Protein AF-A0AAD7BY89-F1 (afdb_monomer_lite)

InterPro domains:
  IPR054293 Domain of unknown function DUF7029 [PF22974] (8-104)

Secondary structure (DSSP, 8-state):
----S---EEE-TT-TTEEEEEEETTTTEEEEEESSHHHHHHHHHHHTT-TT-EEEEE--TTSSSSS-TTSPEEEEEEEEEEETTTTEEEEEEEE--HHHH--S-------GGG----

Structure (mmCIF, N/CA/C/O backbone):
data_AF-A0AAD7BY89-F1
#
_entry.id   AF-A0AAD7BY89-F1
#
loop_
_atom_site.group_PDB
_atom_site.id
_atom_site.type_symbol
_atom_site.label_atom_id
_atom_site.label_alt_id
_atom_site.label_comp_id
_atom_site.label_asym_id
_atom_site.label_entity_id
_atom_site.label_seq_id
_atom_site.pdbx_PDB_ins_code
_atom_site.Cartn_x
_atom_site.Cartn_y
_atom_site.Cartn_z
_atom_site.occupancy
_atom_site.B_iso_or_equiv
_atom_site.auth_seq_id
_atom_site.auth_comp_id
_atom_site.auth_asym_id
_atom_site.auth_atom_id
_atom_site.pdbx_PDB_model_num
ATOM 1 N N . MET A 1 1 ? 20.821 -9.280 -3.954 1.00 42.94 1 MET A N 1
ATOM 2 C CA . MET A 1 1 ? 19.693 -10.101 -3.466 1.00 42.94 1 MET A CA 1
ATOM 3 C C . MET A 1 1 ? 18.758 -10.321 -4.646 1.00 42.94 1 MET A C 1
ATOM 5 O O . MET A 1 1 ? 18.067 -9.387 -5.030 1.00 42.94 1 MET A O 1
ATOM 9 N N . GLN A 1 2 ? 18.857 -11.478 -5.305 1.00 39.69 2 GLN A N 1
ATOM 10 C CA . GLN A 1 2 ? 18.001 -11.847 -6.438 1.00 39.69 2 GLN A CA 1
ATOM 11 C C . GLN A 1 2 ? 16.623 -12.270 -5.908 1.00 39.69 2 GLN A C 1
ATOM 13 O O . GLN A 1 2 ? 16.547 -13.080 -4.987 1.00 39.69 2 GLN A O 1
ATOM 18 N N . LEU A 1 3 ? 15.551 -11.709 -6.469 1.00 47.56 3 LEU A N 1
ATOM 19 C CA . LEU A 1 3 ? 14.167 -12.125 -6.222 1.00 47.56 3 LEU A CA 1
ATOM 20 C C . 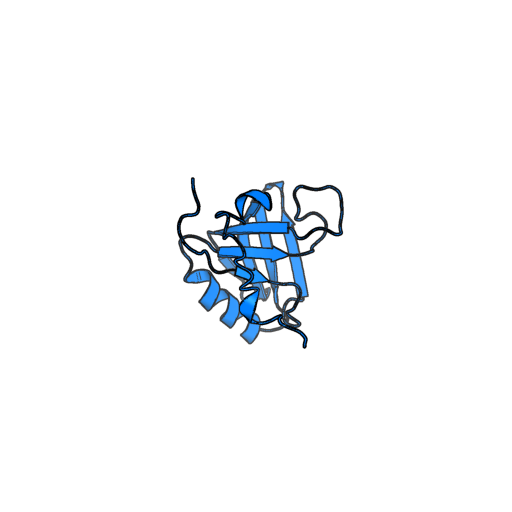LEU A 1 3 ? 13.925 -13.447 -6.974 1.00 47.56 3 LEU A C 1
ATOM 22 O O . LEU A 1 3 ? 13.534 -13.442 -8.133 1.00 47.56 3 LEU A O 1
ATOM 26 N N . THR A 1 4 ? 14.247 -14.587 -6.359 1.00 46.28 4 THR A N 1
ATOM 27 C CA . THR A 1 4 ? 14.119 -15.933 -6.967 1.00 46.28 4 THR A CA 1
ATOM 28 C C . THR A 1 4 ? 12.788 -16.630 -6.663 1.00 46.28 4 THR A C 1
ATOM 30 O O . THR A 1 4 ? 12.576 -17.777 -7.057 1.00 46.28 4 THR A O 1
ATOM 33 N N . HIS A 1 5 ? 11.859 -15.944 -5.999 1.00 51.69 5 HIS A N 1
ATOM 34 C CA . HIS A 1 5 ? 10.494 -16.407 -5.770 1.00 51.69 5 HIS A CA 1
ATOM 35 C C . HIS A 1 5 ? 9.514 -15.361 -6.288 1.00 51.69 5 HIS A C 1
ATOM 37 O O . HIS A 1 5 ? 9.726 -14.169 -6.083 1.00 51.69 5 HIS A O 1
ATOM 43 N N . LEU A 1 6 ? 8.469 -15.821 -6.981 1.00 59.84 6 LEU A N 1
ATOM 44 C CA . LEU A 1 6 ? 7.342 -15.007 -7.432 1.00 59.84 6 LEU A CA 1
ATOM 45 C C . LEU A 1 6 ? 6.735 -14.301 -6.213 1.00 59.84 6 LEU A C 1
ATOM 47 O O . LEU A 1 6 ? 5.937 -14.885 -5.483 1.00 59.84 6 LEU A O 1
ATOM 51 N N . CYS A 1 7 ? 7.161 -13.067 -5.948 1.00 67.00 7 CYS A N 1
ATOM 52 C CA . CYS A 1 7 ? 6.535 -12.243 -4.929 1.00 67.00 7 CYS A CA 1
ATOM 53 C C . CYS A 1 7 ? 5.119 -11.910 -5.413 1.00 67.00 7 CYS A C 1
ATOM 55 O O . CYS A 1 7 ? 4.969 -11.462 -6.554 1.00 67.00 7 CYS A O 1
ATOM 57 N N . PRO A 1 8 ? 4.085 -12.114 -4.582 1.00 83.88 8 PRO A N 1
ATOM 58 C CA . PRO A 1 8 ? 2.733 -11.716 -4.940 1.00 83.88 8 PRO A CA 1
ATOM 59 C C . PRO A 1 8 ? 2.711 -10.216 -5.231 1.00 83.88 8 PRO A C 1
ATOM 61 O O . PRO A 1 8 ? 3.427 -9.441 -4.590 1.00 83.88 8 PRO A O 1
ATOM 64 N N . ALA A 1 9 ? 1.930 -9.824 -6.235 1.00 86.44 9 ALA A N 1
ATOM 65 C CA . ALA A 1 9 ? 1.830 -8.443 -6.678 1.00 86.44 9 ALA A CA 1
ATOM 66 C C . ALA A 1 9 ? 0.467 -7.857 -6.303 1.00 86.44 9 ALA A C 1
ATOM 68 O O . ALA A 1 9 ? -0.572 -8.472 -6.535 1.00 86.44 9 ALA A O 1
ATOM 69 N N . VAL A 1 10 ? 0.486 -6.645 -5.761 1.00 88.38 10 VAL A N 1
ATOM 70 C CA . VAL A 1 10 ? -0.682 -5.871 -5.353 1.00 88.38 10 VAL A CA 1
ATOM 71 C C . VAL A 1 10 ? -0.720 -4.600 -6.191 1.00 88.38 10 VAL A C 1
ATOM 73 O O . VAL A 1 10 ? 0.209 -3.794 -6.154 1.00 88.38 10 VAL A O 1
ATOM 76 N N . VAL A 1 11 ? -1.801 -4.411 -6.947 1.00 88.44 11 VAL A N 1
ATOM 77 C CA . VAL A 1 11 ? -2.021 -3.221 -7.783 1.00 88.44 11 VAL A CA 1
ATOM 78 C C . VAL A 1 11 ? -3.088 -2.351 -7.129 1.00 88.44 11 VAL A C 1
ATOM 80 O O . VAL A 1 11 ? -4.238 -2.770 -7.018 1.00 88.44 11 VAL A O 1
ATOM 83 N N . LEU A 1 12 ? -2.727 -1.136 -6.710 1.00 84.81 12 LEU A N 1
ATOM 84 C CA . LEU A 1 12 ? -3.659 -0.246 -5.997 1.00 84.81 12 LEU A CA 1
ATOM 85 C C . LEU A 1 12 ? -4.627 0.496 -6.928 1.00 84.81 12 LEU A C 1
ATOM 87 O O . LEU A 1 12 ? -5.758 0.785 -6.553 1.00 84.81 12 LEU A O 1
ATOM 91 N N . GLU A 1 13 ? -4.201 0.752 -8.164 1.00 73.56 13 GLU A N 1
ATOM 92 C CA . GLU A 1 13 ? -4.848 1.628 -9.159 1.00 73.56 13 GLU A CA 1
ATOM 93 C C . GLU A 1 13 ? -6.260 1.192 -9.584 1.00 73.56 13 GLU A C 1
ATOM 95 O O . GLU A 1 13 ? -6.960 1.937 -10.263 1.00 73.56 13 GLU A O 1
ATOM 100 N N . ARG A 1 14 ? -6.677 -0.027 -9.227 1.00 70.56 14 ARG A N 1
ATOM 101 C CA . ARG A 1 14 ? -7.979 -0.599 -9.605 1.00 70.56 14 ARG A CA 1
ATOM 102 C C . ARG A 1 14 ? -8.931 -0.789 -8.428 1.00 70.56 14 ARG A C 1
ATOM 104 O O . ARG A 1 14 ? -10.018 -1.330 -8.615 1.00 70.56 14 ARG A O 1
ATOM 111 N N . SER A 1 15 ? -8.538 -0.376 -7.227 1.00 81.44 15 SER A N 1
ATOM 112 C CA . SER A 1 15 ? -9.348 -0.581 -6.034 1.00 81.44 15 SER A CA 1
ATOM 113 C C . SER A 1 15 ? -10.125 0.682 -5.682 1.00 81.44 15 SER A C 1
ATOM 115 O O . SER A 1 15 ? -9.538 1.677 -5.270 1.00 81.44 15 SER A O 1
ATOM 117 N N . HIS A 1 16 ? -11.456 0.620 -5.770 1.00 89.62 16 HIS A N 1
ATOM 118 C CA . HIS A 1 16 ? -12.334 1.650 -5.199 1.00 89.62 16 HIS A CA 1
ATOM 119 C C . HIS A 1 16 ? -12.301 1.656 -3.664 1.00 89.62 16 HIS A C 1
ATOM 121 O O . HIS A 1 16 ? -12.826 2.576 -3.044 1.00 89.62 16 HIS A O 1
ATOM 127 N N . PHE A 1 17 ? -11.659 0.650 -3.062 1.00 93.38 17 PHE A N 1
ATOM 128 C CA . PHE A 1 17 ? -11.493 0.547 -1.624 1.00 93.38 17 PHE A CA 1
ATOM 129 C C . PHE A 1 17 ? -10.253 1.262 -1.088 1.00 93.38 17 PHE A C 1
ATOM 131 O O . PHE A 1 17 ? -10.073 1.322 0.122 1.00 93.38 17 PHE A O 1
ATOM 138 N N . VAL A 1 18 ? -9.366 1.765 -1.953 1.00 93.38 18 VAL A N 1
ATOM 139 C CA . VAL A 1 18 ? -8.177 2.528 -1.544 1.00 93.38 18 VAL A CA 1
ATOM 140 C C . VAL A 1 18 ? -8.481 4.010 -1.703 1.00 93.38 18 VAL A C 1
ATOM 142 O O . VAL A 1 18 ? -8.736 4.483 -2.806 1.00 93.38 18 VAL A O 1
ATOM 145 N N . THR A 1 19 ? -8.446 4.750 -0.599 1.00 93.25 19 THR A N 1
ATOM 146 C CA . THR A 1 19 ? -8.788 6.181 -0.571 1.00 93.25 19 THR A CA 1
ATOM 147 C C . THR A 1 19 ? -7.562 7.074 -0.658 1.00 93.25 19 THR A C 1
ATOM 149 O O . THR A 1 19 ? -7.627 8.163 -1.224 1.00 93.25 19 THR A O 1
ATOM 152 N N . ALA A 1 20 ? -6.431 6.624 -0.114 1.00 92.06 20 ALA A N 1
ATOM 153 C CA . ALA A 1 20 ? -5.186 7.367 -0.166 1.00 92.06 20 ALA A CA 1
ATOM 154 C C . ALA A 1 20 ? -3.979 6.436 -0.159 1.00 92.06 20 ALA A C 1
ATOM 156 O O . ALA A 1 20 ? -3.969 5.382 0.480 1.00 92.06 20 ALA A O 1
ATOM 157 N N . VAL A 1 21 ? -2.927 6.882 -0.834 1.00 91.88 21 VAL A N 1
ATOM 158 C CA . VAL A 1 21 ? -1.608 6.265 -0.786 1.00 91.88 21 VAL A CA 1
ATOM 159 C C . VAL A 1 21 ? -0.603 7.377 -0.572 1.00 91.88 21 VAL A C 1
ATOM 161 O O . VAL A 1 21 ? -0.617 8.373 -1.293 1.00 91.88 21 VAL A O 1
ATOM 164 N N . THR A 1 22 ? 0.261 7.227 0.423 1.00 91.31 22 THR A N 1
ATOM 165 C CA . THR A 1 22 ? 1.315 8.201 0.706 1.00 91.31 22 THR A CA 1
ATOM 166 C C . THR A 1 22 ? 2.659 7.507 0.820 1.00 91.31 22 THR A C 1
ATOM 168 O O . THR A 1 22 ? 2.775 6.423 1.393 1.00 91.31 22 THR A O 1
ATOM 171 N N . CYS A 1 23 ? 3.680 8.144 0.257 1.00 89.94 23 CYS A N 1
ATOM 172 C CA . CYS A 1 23 ? 5.049 7.654 0.265 1.00 89.94 23 CYS A CA 1
ATOM 173 C C . CYS A 1 23 ? 5.921 8.614 1.063 1.00 89.94 23 CYS A C 1
ATOM 175 O O . CYS A 1 23 ? 5.877 9.827 0.864 1.00 89.94 23 CYS A O 1
ATOM 177 N N . ASN A 1 24 ? 6.707 8.068 1.984 1.00 90.19 24 ASN A N 1
ATOM 178 C CA . ASN A 1 24 ? 7.609 8.835 2.825 1.00 90.19 24 ASN A CA 1
ATOM 179 C C . ASN A 1 24 ? 9.045 8.378 2.562 1.00 90.19 24 ASN A C 1
ATOM 181 O O . ASN A 1 24 ? 9.495 7.356 3.086 1.00 90.19 24 ASN A O 1
ATOM 185 N N . ALA A 1 25 ? 9.764 9.170 1.765 1.00 85.81 25 ALA A N 1
ATOM 186 C CA . ALA A 1 25 ? 11.153 8.903 1.402 1.00 85.81 25 ALA A CA 1
ATOM 187 C C . ALA A 1 25 ? 12.097 8.902 2.619 1.00 85.81 25 ALA A C 1
ATOM 189 O O . ALA A 1 25 ? 13.024 8.102 2.673 1.00 85.81 25 ALA A O 1
ATOM 190 N N . ALA A 1 26 ? 11.842 9.740 3.631 1.00 87.06 26 ALA A N 1
ATOM 191 C CA . ALA A 1 26 ? 12.702 9.835 4.813 1.00 87.06 26 ALA A CA 1
ATOM 192 C C . ALA A 1 26 ? 12.676 8.562 5.676 1.00 87.06 26 ALA A C 1
ATOM 194 O O . ALA A 1 26 ? 13.680 8.202 6.284 1.00 87.06 26 ALA A O 1
ATOM 195 N N . SER A 1 27 ? 11.538 7.865 5.717 1.00 90.44 27 SER A N 1
ATOM 196 C CA . SER A 1 27 ? 11.377 6.611 6.472 1.00 90.44 27 SER A CA 1
ATOM 197 C C . SER A 1 27 ? 11.352 5.362 5.594 1.00 90.44 27 SER A C 1
ATOM 199 O O . SER A 1 27 ? 11.220 4.261 6.128 1.00 90.44 27 SER A O 1
ATOM 201 N N . ASN A 1 28 ? 11.485 5.511 4.270 1.00 90.94 28 ASN A N 1
ATOM 202 C CA . ASN A 1 28 ? 11.300 4.432 3.301 1.00 90.94 28 ASN A CA 1
ATOM 203 C C . ASN A 1 28 ? 10.012 3.649 3.589 1.00 90.94 28 ASN A C 1
ATOM 205 O O . ASN A 1 28 ? 10.039 2.434 3.782 1.00 90.94 28 ASN A O 1
ATOM 209 N N . SER A 1 29 ? 8.890 4.360 3.711 1.00 93.88 29 SER A N 1
ATOM 210 C CA . SER A 1 29 ? 7.600 3.751 4.027 1.00 93.88 29 SER A CA 1
ATOM 211 C C . SER A 1 29 ? 6.517 4.153 3.038 1.00 93.88 29 SER A C 1
ATOM 213 O O . SER A 1 29 ? 6.534 5.251 2.474 1.00 93.88 29 SER A O 1
ATOM 215 N N . ILE A 1 30 ? 5.577 3.235 2.831 1.00 93.94 30 ILE A N 1
ATOM 216 C CA . ILE A 1 30 ? 4.347 3.472 2.083 1.00 93.94 30 ILE A CA 1
ATOM 217 C C . ILE A 1 30 ? 3.174 3.194 3.001 1.00 93.94 30 ILE A C 1
ATOM 219 O O . ILE A 1 30 ? 3.144 2.186 3.706 1.00 93.94 30 ILE A O 1
ATOM 223 N N . SER A 1 31 ? 2.207 4.098 2.968 1.00 95.38 31 SER A N 1
ATOM 224 C CA . SER A 1 31 ? 0.954 3.991 3.688 1.00 95.38 31 SER A CA 1
ATOM 225 C C . SER A 1 31 ? -0.195 3.886 2.697 1.00 95.38 31 SER A C 1
ATOM 227 O O . SER A 1 31 ? -0.294 4.704 1.786 1.00 95.38 31 SER A O 1
ATOM 229 N N . VAL A 1 32 ? -1.083 2.921 2.912 1.00 96.00 32 VAL A N 1
ATOM 230 C CA . VAL A 1 32 ? -2.319 2.724 2.149 1.00 96.00 32 VAL A CA 1
ATOM 231 C C . VAL A 1 32 ? -3.496 2.870 3.105 1.00 96.00 32 VAL A C 1
ATOM 233 O O . VAL A 1 32 ? -3.554 2.167 4.114 1.00 96.00 32 VAL A O 1
ATOM 236 N N . THR A 1 33 ? -4.406 3.789 2.800 1.00 96.50 33 THR A N 1
ATOM 237 C CA . THR A 1 33 ? -5.646 4.012 3.551 1.00 96.50 33 THR A CA 1
ATOM 238 C C . THR A 1 33 ? -6.824 3.457 2.765 1.00 96.50 33 THR A C 1
ATOM 240 O O . THR A 1 33 ? -6.889 3.616 1.542 1.00 96.50 33 THR A O 1
ATOM 243 N N . PHE A 1 34 ? -7.746 2.811 3.471 1.00 96.56 34 PHE A N 1
ATOM 244 C CA . PHE A 1 34 ? -8.898 2.134 2.893 1.00 96.56 34 PHE A CA 1
ATOM 245 C C . PHE A 1 34 ? -10.205 2.890 3.159 1.00 96.56 34 PHE A C 1
ATOM 247 O O . PHE A 1 34 ? -10.271 3.755 4.031 1.00 96.56 34 PHE A O 1
ATOM 254 N N . SER A 1 35 ? -11.238 2.594 2.371 1.00 95.69 35 SER A N 1
ATOM 255 C CA . SER A 1 35 ? -12.573 3.198 2.485 1.00 95.69 35 SER A CA 1
ATOM 256 C C . SER A 1 35 ? -13.399 2.639 3.635 1.00 95.69 35 SER A C 1
ATOM 258 O O . SER A 1 35 ? -14.275 3.336 4.140 1.00 95.69 35 SER A O 1
ATOM 260 N N . ASP A 1 36 ? -13.154 1.385 4.014 1.00 96.00 36 ASP A N 1
ATOM 261 C CA . ASP A 1 36 ? -13.966 0.655 4.981 1.00 96.00 36 ASP A CA 1
ATOM 262 C C . ASP A 1 36 ? -13.172 -0.437 5.716 1.00 96.00 36 ASP A C 1
ATOM 264 O O . ASP A 1 36 ? -12.080 -0.852 5.306 1.00 96.00 36 ASP A O 1
ATOM 268 N N . ASP A 1 37 ? -13.751 -0.889 6.830 1.00 97.25 37 ASP A N 1
ATOM 269 C CA . ASP A 1 37 ? -13.184 -1.901 7.722 1.00 97.25 37 ASP A CA 1
ATOM 270 C C . ASP A 1 37 ? -12.930 -3.238 7.026 1.00 97.25 37 ASP A C 1
ATOM 272 O O . ASP A 1 37 ? -11.927 -3.901 7.300 1.00 97.25 37 ASP A O 1
ATOM 276 N N . LEU A 1 38 ? -13.833 -3.662 6.137 1.00 96.06 38 LEU A N 1
ATOM 277 C CA . LEU A 1 38 ? -13.742 -4.968 5.492 1.00 96.06 38 LEU A CA 1
ATOM 278 C C . LEU A 1 38 ? -12.567 -4.999 4.515 1.00 96.06 38 LEU A C 1
ATOM 280 O O . LEU A 1 38 ? -11.791 -5.957 4.524 1.00 96.06 38 LEU A O 1
ATOM 284 N N . ALA A 1 39 ? -12.405 -3.949 3.713 1.00 95.12 39 ALA A N 1
ATOM 285 C CA . ALA A 1 39 ? -11.282 -3.790 2.807 1.00 95.12 39 ALA A CA 1
ATOM 286 C C . ALA A 1 39 ? -9.953 -3.717 3.565 1.00 95.12 39 ALA A C 1
ATOM 288 O O . ALA A 1 39 ? -9.015 -4.433 3.210 1.00 95.12 39 ALA A O 1
ATOM 289 N N . PHE A 1 40 ? -9.890 -2.919 4.640 1.00 96.88 40 PHE A N 1
ATOM 290 C CA . PHE A 1 40 ? -8.708 -2.841 5.500 1.00 96.88 40 PHE A CA 1
ATOM 291 C C . PHE A 1 40 ? -8.342 -4.214 6.079 1.00 96.88 40 PHE A C 1
ATOM 293 O O . PHE A 1 40 ? -7.203 -4.654 5.928 1.00 96.88 40 PHE A O 1
ATOM 300 N N . ARG A 1 41 ? -9.297 -4.913 6.708 1.00 97.00 41 ARG A N 1
ATOM 301 C CA . ARG A 1 41 ? -9.055 -6.217 7.347 1.00 97.00 41 ARG A CA 1
ATOM 302 C C . ARG A 1 41 ? -8.649 -7.273 6.330 1.00 97.00 41 ARG A C 1
ATOM 304 O O . ARG A 1 41 ? -7.671 -7.975 6.550 1.00 97.00 41 ARG A O 1
ATOM 311 N N . THR A 1 42 ? -9.332 -7.327 5.188 1.00 95.25 42 THR A N 1
ATOM 312 C CA . THR A 1 42 ? -9.007 -8.265 4.104 1.00 95.25 42 THR A CA 1
ATOM 313 C C . THR A 1 42 ? -7.589 -8.035 3.586 1.00 95.25 42 THR A C 1
ATOM 315 O O . THR A 1 42 ? -6.816 -8.985 3.469 1.00 95.25 42 THR A O 1
ATOM 318 N N . ALA A 1 43 ? -7.222 -6.779 3.313 1.00 95.00 43 ALA A N 1
ATOM 319 C CA . ALA A 1 43 ? -5.882 -6.439 2.852 1.00 95.00 43 ALA A CA 1
ATOM 320 C C . ALA A 1 43 ? -4.821 -6.727 3.924 1.00 95.00 43 ALA A C 1
ATOM 322 O O . ALA A 1 43 ? -3.780 -7.299 3.616 1.00 95.00 43 ALA A O 1
ATOM 323 N N . PHE A 1 44 ? -5.076 -6.377 5.186 1.00 95.94 44 PHE A N 1
ATOM 324 C CA . PHE A 1 44 ? -4.122 -6.593 6.271 1.00 95.94 44 PHE A CA 1
ATOM 325 C C . PHE A 1 44 ? -3.892 -8.083 6.549 1.00 95.94 44 PHE A C 1
ATOM 327 O O . PHE A 1 44 ? -2.742 -8.518 6.661 1.00 95.94 44 PHE A O 1
ATOM 334 N N . ASP A 1 45 ? -4.958 -8.880 6.590 1.00 95.00 45 ASP A N 1
ATOM 335 C CA . ASP A 1 45 ? -4.886 -10.328 6.795 1.00 95.00 45 ASP A CA 1
ATOM 336 C C . ASP A 1 45 ? -4.176 -11.040 5.643 1.00 95.00 45 ASP A C 1
ATOM 338 O O . ASP A 1 45 ? -3.493 -12.041 5.860 1.00 95.00 45 ASP A O 1
ATOM 342 N N . ASP A 1 46 ? -4.332 -10.562 4.410 1.00 93.44 46 ASP A N 1
ATOM 343 C CA . ASP A 1 46 ? -3.626 -11.111 3.256 1.00 93.44 46 ASP A CA 1
ATOM 344 C C . ASP A 1 46 ? -2.147 -10.703 3.255 1.00 93.44 46 ASP A C 1
ATOM 346 O O . ASP A 1 46 ? -1.250 -11.546 3.330 1.00 93.44 46 ASP A O 1
ATOM 350 N N . TRP A 1 47 ? -1.870 -9.398 3.284 1.00 94.00 47 TRP A N 1
ATOM 351 C CA . TRP A 1 47 ? -0.517 -8.864 3.131 1.00 94.00 47 TRP A CA 1
ATOM 352 C C . TRP A 1 47 ? 0.409 -9.270 4.284 1.00 94.00 47 TRP A C 1
ATOM 354 O O . TRP A 1 47 ? 1.612 -9.449 4.079 1.00 94.00 47 TRP A O 1
ATOM 364 N N . SER A 1 48 ? -0.129 -9.464 5.494 1.00 92.31 48 SER A N 1
ATOM 365 C CA . SER A 1 48 ? 0.651 -9.865 6.676 1.00 92.31 48 SER A CA 1
ATOM 366 C C . SER A 1 48 ? 1.188 -11.296 6.590 1.00 92.31 48 SER A C 1
ATOM 368 O O . SER A 1 48 ? 2.185 -11.623 7.245 1.00 92.31 48 SER A O 1
ATOM 370 N N . LYS A 1 49 ? 0.600 -12.146 5.738 1.00 90.56 49 LYS A N 1
ATOM 371 C CA . LYS A 1 49 ? 1.087 -13.512 5.483 1.00 90.56 49 LYS A CA 1
ATOM 372 C C . LYS A 1 49 ? 2.395 -13.510 4.688 1.00 90.56 49 LYS A C 1
ATOM 374 O O . LYS A 1 49 ? 3.182 -14.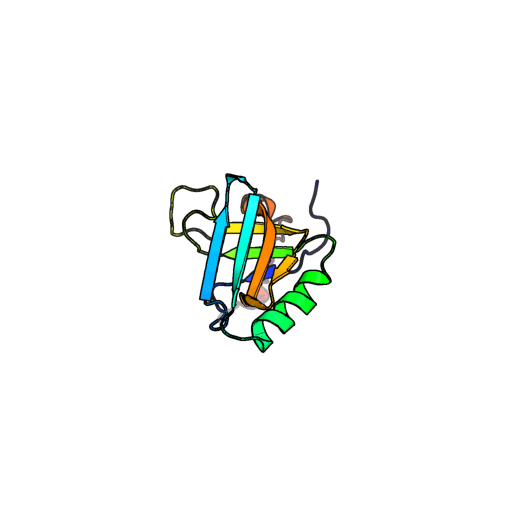455 4.787 1.00 90.56 49 LYS A O 1
ATOM 379 N N . HIS A 1 50 ? 2.681 -12.445 3.940 1.00 87.69 50 HIS A N 1
ATOM 380 C CA . HIS A 1 50 ? 3.858 -12.343 3.079 1.00 87.69 50 HIS A CA 1
ATOM 381 C C . HIS A 1 50 ? 5.095 -11.847 3.838 1.00 87.69 50 HIS A C 1
ATOM 383 O O . HIS A 1 50 ? 5.585 -10.739 3.630 1.00 87.69 50 HIS A O 1
ATOM 389 N N . ARG A 1 51 ? 5.662 -12.701 4.703 1.00 79.50 51 ARG A N 1
ATOM 390 C CA . ARG A 1 51 ? 6.861 -12.363 5.503 1.00 79.50 51 ARG A CA 1
ATOM 391 C C . ARG A 1 51 ? 8.100 -12.024 4.668 1.00 79.50 51 ARG A C 1
ATOM 393 O O . ARG A 1 51 ? 8.928 -11.235 5.112 1.00 79.50 51 ARG A O 1
ATOM 400 N N . ALA A 1 52 ? 8.219 -12.607 3.475 1.00 82.12 52 ALA A N 1
ATOM 401 C CA . ALA A 1 52 ? 9.284 -12.300 2.515 1.00 82.12 52 ALA A CA 1
ATOM 402 C C . ALA A 1 52 ? 9.054 -10.977 1.754 1.00 82.12 52 ALA A C 1
ATOM 404 O O . ALA A 1 52 ? 9.929 -10.530 1.016 1.00 82.12 52 ALA A O 1
ATOM 405 N N . GLY A 1 53 ? 7.897 -10.350 1.961 1.00 87.75 53 GLY A N 1
ATOM 406 C CA . GLY A 1 53 ? 7.444 -9.163 1.263 1.00 87.75 53 GLY A CA 1
ATOM 407 C C . GLY A 1 53 ? 6.627 -9.463 0.010 1.00 87.75 53 GLY A C 1
ATOM 408 O O . GLY A 1 53 ? 6.546 -10.600 -0.460 1.00 87.75 53 GLY A O 1
ATOM 409 N N . PHE A 1 54 ? 6.006 -8.416 -0.518 1.00 90.19 54 PHE A N 1
ATOM 410 C CA . PHE A 1 54 ? 5.186 -8.443 -1.727 1.00 90.19 54 PHE A CA 1
ATOM 411 C C . PHE A 1 54 ? 5.491 -7.220 -2.590 1.00 90.19 54 PHE A C 1
ATOM 413 O O . PHE A 1 54 ? 6.029 -6.220 -2.108 1.00 90.19 54 PHE A O 1
ATOM 420 N N . LEU A 1 55 ? 5.176 -7.309 -3.877 1.00 90.44 55 LEU A N 1
ATOM 421 C CA . LEU A 1 55 ? 5.370 -6.216 -4.816 1.00 90.44 55 LEU A CA 1
ATOM 422 C C . LEU A 1 55 ? 4.128 -5.327 -4.824 1.00 90.44 55 LEU A C 1
ATOM 424 O O . LEU A 1 55 ? 3.055 -5.769 -5.211 1.00 90.44 55 LEU A O 1
ATOM 428 N N . LEU A 1 56 ? 4.269 -4.068 -4.438 1.00 90.56 56 LEU A N 1
ATOM 429 C CA . LEU A 1 56 ? 3.221 -3.064 -4.554 1.00 90.56 56 LEU A CA 1
ATOM 430 C C . LEU A 1 56 ? 3.462 -2.207 -5.796 1.00 90.56 56 LEU A C 1
ATOM 432 O O . LEU A 1 56 ? 4.563 -1.692 -6.004 1.00 90.56 56 LEU A O 1
ATOM 436 N N . ILE A 1 57 ? 2.420 -2.059 -6.609 1.00 89.12 57 ILE A N 1
ATOM 437 C CA . ILE A 1 57 ? 2.437 -1.326 -7.874 1.00 89.12 57 ILE A CA 1
ATOM 438 C C . ILE A 1 57 ? 1.446 -0.164 -7.776 1.00 89.12 57 ILE A C 1
ATOM 440 O O . ILE A 1 57 ? 0.283 -0.360 -7.402 1.00 89.12 57 ILE A O 1
ATOM 444 N N . SER A 1 58 ? 1.921 1.047 -8.077 1.00 85.50 58 SER A N 1
ATOM 445 C CA . SER A 1 58 ? 1.151 2.282 -7.900 1.00 85.50 58 SER A CA 1
ATOM 446 C C . SER A 1 58 ? 1.575 3.405 -8.857 1.00 85.50 58 SER A C 1
ATOM 448 O O . SER A 1 58 ? 2.771 3.604 -9.075 1.00 85.50 58 SER A O 1
ATOM 450 N N . TYR A 1 59 ? 0.610 4.204 -9.323 1.00 83.56 59 TYR A N 1
ATOM 451 C CA . TYR A 1 59 ? 0.792 5.452 -10.088 1.00 83.56 59 TYR A CA 1
ATOM 452 C C . TYR A 1 59 ? 0.859 6.711 -9.215 1.00 83.56 59 TYR A C 1
ATOM 454 O O . TYR A 1 59 ? 0.696 7.825 -9.706 1.00 83.56 59 TYR A O 1
ATOM 462 N N . VAL A 1 60 ? 1.041 6.571 -7.904 1.00 82.12 60 VAL A N 1
ATOM 463 C CA . VAL A 1 60 ? 0.978 7.731 -7.008 1.00 82.12 60 VAL A CA 1
ATOM 464 C C . VAL A 1 60 ? 2.187 8.647 -7.246 1.00 82.12 60 VAL A C 1
ATOM 466 O O . VAL A 1 60 ? 3.330 8.198 -7.091 1.00 82.12 60 VAL A O 1
ATOM 469 N N . PRO A 1 61 ? 1.968 9.930 -7.599 1.00 78.06 61 PRO A N 1
ATOM 470 C CA . PRO A 1 61 ? 3.057 10.872 -7.818 1.00 78.06 61 PRO A CA 1
ATOM 471 C C . PRO A 1 61 ? 3.962 10.983 -6.587 1.00 78.06 61 PRO A C 1
ATOM 473 O O . PRO A 1 61 ? 3.489 11.020 -5.452 1.00 78.06 61 PRO A O 1
ATOM 476 N N . GLY A 1 62 ? 5.277 11.029 -6.807 1.00 76.19 62 GLY A N 1
ATOM 477 C CA . GLY A 1 62 ? 6.268 11.110 -5.725 1.00 76.19 62 GLY A CA 1
ATOM 478 C C . GLY A 1 62 ? 6.575 9.782 -5.025 1.00 76.19 62 GLY A C 1
ATOM 479 O O . GLY A 1 62 ? 7.431 9.746 -4.145 1.00 76.19 62 GLY A O 1
ATOM 480 N N . CYS A 1 63 ? 5.933 8.682 -5.429 1.00 79.69 63 CYS A N 1
ATOM 481 C CA . CYS A 1 63 ? 6.299 7.338 -4.983 1.00 79.69 63 CYS A CA 1
ATOM 482 C C . CYS A 1 63 ? 7.353 6.670 -5.881 1.00 79.69 63 CYS A C 1
ATOM 484 O O . CYS A 1 63 ? 7.879 5.629 -5.518 1.00 79.69 63 CYS A O 1
ATOM 486 N N . GLY A 1 64 ? 7.657 7.204 -7.065 1.00 77.38 64 GLY A N 1
ATOM 487 C CA . GLY A 1 64 ? 8.620 6.613 -8.003 1.00 77.38 64 GLY A CA 1
ATOM 488 C C . GLY A 1 64 ? 10.078 7.022 -7.765 1.00 77.38 64 GLY A C 1
ATOM 489 O O . GLY A 1 64 ? 10.380 7.861 -6.923 1.00 77.38 64 GLY A O 1
ATOM 490 N N . LEU A 1 65 ? 10.987 6.429 -8.549 1.00 69.50 65 LEU A N 1
ATOM 491 C CA . LEU A 1 65 ? 12.382 6.890 -8.681 1.00 69.50 65 LEU A CA 1
ATOM 492 C C . LEU A 1 65 ? 12.533 8.035 -9.699 1.00 69.50 65 LEU A C 1
ATOM 494 O O . LEU A 1 65 ? 13.589 8.659 -9.754 1.00 69.50 65 LEU A O 1
ATOM 498 N N . GLY A 1 66 ? 11.511 8.271 -10.525 1.00 59.75 66 GLY A N 1
ATOM 499 C CA . GLY A 1 66 ? 11.503 9.290 -11.571 1.00 59.75 66 GLY A CA 1
ATOM 500 C C . GLY A 1 66 ? 10.828 10.590 -11.136 1.00 59.75 66 GLY A C 1
ATOM 501 O O . GLY A 1 66 ? 10.031 10.616 -10.197 1.00 59.75 66 GLY A O 1
ATOM 502 N N . THR A 1 67 ? 11.140 11.670 -11.852 1.00 52.59 67 THR A N 1
ATOM 503 C CA . THR A 1 67 ? 10.482 12.981 -11.729 1.00 52.59 67 THR A CA 1
ATOM 504 C C . THR A 1 67 ? 9.120 13.033 -12.420 1.00 52.59 67 THR A C 1
ATOM 506 O O . THR A 1 67 ? 8.343 13.949 -12.159 1.00 52.59 67 THR A O 1
ATOM 509 N N . ASP A 1 68 ? 8.825 12.053 -13.277 1.00 54.19 68 ASP A N 1
ATOM 510 C CA . ASP A 1 68 ? 7.625 12.047 -14.104 1.00 54.19 68 ASP A CA 1
ATOM 511 C C . ASP A 1 68 ? 6.468 11.346 -13.388 1.00 54.19 68 ASP A C 1
ATOM 513 O O . ASP A 1 68 ? 6.519 10.171 -13.026 1.00 54.19 68 ASP A O 1
ATOM 517 N N . SER A 1 69 ? 5.385 12.094 -13.195 1.00 56.00 69 SER A N 1
ATOM 518 C CA . SER A 1 69 ? 4.182 11.700 -12.452 1.00 56.00 69 SER A CA 1
ATOM 519 C C . SER A 1 69 ? 3.308 10.648 -13.150 1.00 56.00 69 SER A C 1
ATOM 521 O O . SER A 1 69 ? 2.211 10.362 -12.676 1.00 56.00 69 SER A O 1
ATOM 523 N N . LEU A 1 70 ? 3.767 10.085 -14.272 1.00 62.53 70 LEU A N 1
ATOM 524 C CA . LEU A 1 70 ? 2.978 9.213 -15.149 1.00 62.53 70 LEU A CA 1
ATOM 525 C C . LEU A 1 70 ? 3.481 7.765 -15.203 1.00 62.53 70 LEU A C 1
ATOM 527 O O . LEU A 1 70 ? 2.857 6.928 -15.855 1.00 62.53 70 LEU A O 1
ATOM 531 N N . GLU A 1 71 ? 4.582 7.439 -14.525 1.00 75.06 71 GLU A N 1
ATOM 532 C CA . GLU A 1 71 ? 5.127 6.081 -14.522 1.00 75.06 71 GLU A CA 1
ATOM 533 C C . GLU A 1 71 ? 4.640 5.253 -13.329 1.00 75.06 71 GLU A C 1
ATOM 535 O O . GLU A 1 71 ? 4.459 5.757 -12.217 1.00 75.06 71 GLU A O 1
ATOM 540 N N . ARG A 1 72 ? 4.456 3.941 -13.549 1.00 82.81 72 ARG A N 1
ATOM 541 C CA . ARG A 1 72 ? 4.202 3.008 -12.444 1.00 82.81 72 ARG A CA 1
ATOM 542 C C . ARG A 1 72 ? 5.445 2.919 -11.580 1.00 82.81 72 ARG A C 1
ATOM 544 O O . ARG A 1 72 ? 6.537 2.626 -12.062 1.00 82.81 72 ARG A O 1
ATOM 551 N N . SER A 1 73 ? 5.249 3.091 -10.285 1.00 86.19 73 SER A N 1
ATOM 552 C CA . SER A 1 73 ? 6.259 2.820 -9.275 1.00 86.19 73 SER A CA 1
ATOM 553 C C . SER A 1 73 ? 6.121 1.391 -8.752 1.00 86.19 73 SER A C 1
ATOM 555 O O . SER A 1 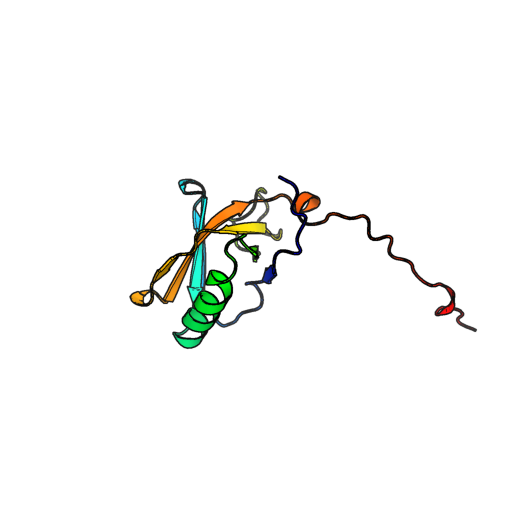73 ? 5.013 0.862 -8.621 1.00 86.19 73 SER A O 1
ATOM 557 N N . PHE A 1 74 ? 7.263 0.767 -8.470 1.00 87.69 74 PHE A N 1
ATOM 558 C CA . PHE A 1 74 ? 7.358 -0.613 -8.008 1.00 87.69 74 PHE A CA 1
ATOM 559 C C . PHE A 1 74 ? 8.066 -0.649 -6.664 1.00 87.69 74 PHE A C 1
ATOM 561 O O . PHE A 1 74 ? 9.193 -0.164 -6.527 1.00 87.69 74 PHE A O 1
ATOM 568 N N . HIS A 1 75 ? 7.412 -1.256 -5.681 1.00 89.88 75 HIS A N 1
ATOM 569 C CA . HIS A 1 75 ? 7.865 -1.237 -4.298 1.00 89.88 75 HIS A CA 1
ATOM 570 C C . HIS A 1 75 ? 7.856 -2.629 -3.713 1.00 89.88 75 HIS A C 1
ATOM 572 O O . HIS A 1 75 ? 6.810 -3.266 -3.645 1.00 89.88 75 HIS A O 1
ATOM 578 N N . LEU A 1 76 ? 9.006 -3.093 -3.238 1.00 91.25 76 LEU A N 1
ATOM 579 C CA . LEU A 1 76 ? 9.035 -4.271 -2.387 1.00 91.25 76 LEU A CA 1
ATOM 580 C C . LEU A 1 76 ? 8.619 -3.851 -0.976 1.00 91.25 76 LEU A C 1
ATOM 582 O O . LEU A 1 76 ? 9.352 -3.120 -0.305 1.00 91.25 76 LEU A O 1
ATOM 586 N N . ILE A 1 77 ? 7.443 -4.300 -0.550 1.00 93.88 77 ILE A N 1
ATOM 587 C CA . ILE A 1 77 ? 6.866 -3.984 0.754 1.00 93.88 77 ILE A CA 1
ATOM 588 C C . ILE A 1 77 ? 7.179 -5.098 1.741 1.00 93.88 77 ILE A C 1
ATOM 590 O O . ILE A 1 77 ? 7.036 -6.278 1.433 1.00 93.88 77 ILE A O 1
ATOM 594 N N . SER A 1 78 ? 7.586 -4.720 2.947 1.00 93.19 78 SER A N 1
ATOM 595 C CA . SER A 1 78 ? 7.838 -5.625 4.067 1.00 93.19 78 SER A CA 1
ATOM 596 C C . SER A 1 78 ? 7.451 -4.961 5.390 1.00 93.19 78 SER A C 1
ATOM 598 O O . SER A 1 78 ? 7.131 -3.775 5.418 1.00 93.19 78 SER A O 1
ATOM 600 N N 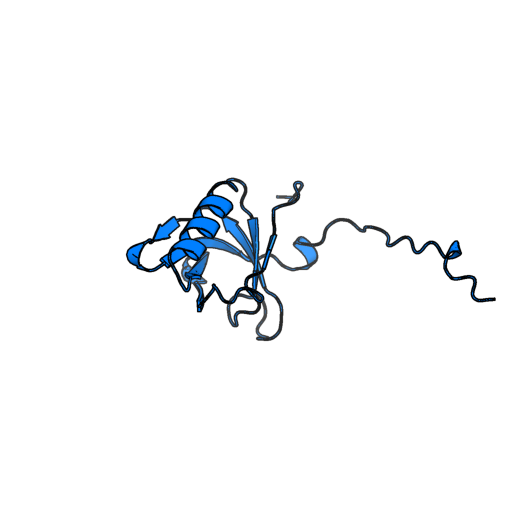. ARG A 1 79 ? 7.489 -5.721 6.495 1.00 92.62 79 ARG A N 1
ATOM 601 C CA . ARG A 1 79 ? 7.260 -5.210 7.864 1.00 92.62 79 ARG A CA 1
ATOM 602 C C . ARG A 1 79 ? 6.011 -4.328 7.972 1.00 92.62 79 ARG A C 1
ATOM 604 O O . ARG A 1 79 ? 6.096 -3.171 8.376 1.00 92.62 79 ARG A O 1
ATOM 611 N N . ILE A 1 80 ? 4.869 -4.869 7.557 1.00 95.31 80 ILE A N 1
ATOM 612 C CA . ILE A 1 80 ? 3.623 -4.110 7.586 1.00 95.31 80 ILE A CA 1
ATOM 613 C C . ILE A 1 80 ? 3.068 -3.982 9.007 1.00 95.31 80 ILE A C 1
ATOM 615 O O . ILE A 1 80 ? 3.193 -4.896 9.822 1.00 95.31 80 ILE A O 1
ATOM 619 N N . VAL A 1 81 ? 2.427 -2.853 9.277 1.00 96.19 81 VAL A N 1
ATOM 620 C CA . VAL A 1 81 ? 1.715 -2.537 10.515 1.00 96.19 81 VAL A CA 1
ATOM 621 C C . VAL A 1 81 ? 0.355 -1.953 10.139 1.00 96.19 81 VAL A C 1
ATOM 623 O O . VAL A 1 81 ? 0.273 -1.112 9.245 1.00 96.19 81 VAL A O 1
ATOM 626 N N . GLY A 1 82 ? -0.708 -2.406 10.800 1.00 96.06 82 GLY A N 1
ATOM 627 C CA . GLY A 1 82 ? -2.075 -1.929 10.587 1.00 96.06 82 GLY A CA 1
ATOM 628 C C . GLY A 1 82 ? -2.543 -1.007 11.714 1.00 96.06 82 GLY A C 1
ATOM 629 O O . GLY A 1 82 ? -2.209 -1.228 12.877 1.00 96.06 82 GLY A O 1
ATOM 630 N N . SER A 1 83 ? -3.332 0.010 11.371 1.00 96.81 83 SER A N 1
ATOM 631 C CA . SER A 1 83 ? -4.089 0.859 12.297 1.00 96.81 83 SER A CA 1
ATOM 632 C C . SER A 1 83 ? -5.574 0.733 11.969 1.00 96.81 83 SER A C 1
ATOM 634 O O . SER A 1 83 ? -6.023 1.291 10.969 1.00 96.81 83 SER A O 1
ATOM 636 N N . GLU A 1 84 ? -6.336 0.024 12.810 1.00 95.38 84 GLU A N 1
ATOM 637 C CA . GLU A 1 84 ? -7.801 -0.078 12.675 1.00 95.38 84 GLU A CA 1
ATOM 638 C C . GLU A 1 84 ? -8.482 1.286 12.837 1.00 95.38 84 GLU A C 1
ATOM 640 O O . GLU A 1 84 ? -9.450 1.576 12.151 1.00 95.38 84 GLU A O 1
ATOM 645 N N . LYS A 1 85 ? -7.938 2.168 13.686 1.00 95.94 85 LYS A N 1
ATOM 646 C CA . LYS A 1 85 ? -8.502 3.506 13.916 1.00 95.94 85 LYS A CA 1
ATOM 647 C C . LYS A 1 85 ? -8.527 4.362 12.645 1.00 95.94 85 LYS A C 1
ATOM 649 O O . LYS A 1 85 ? -9.457 5.137 12.451 1.00 95.94 85 LYS A O 1
ATOM 654 N N . ASP A 1 86 ? -7.490 4.234 11.820 1.00 96.44 86 ASP A N 1
ATOM 655 C CA . ASP A 1 86 ? -7.308 5.058 10.622 1.00 96.44 86 ASP A CA 1
ATOM 656 C C . ASP A 1 86 ? -7.541 4.267 9.323 1.00 96.44 86 ASP A C 1
ATOM 658 O O . ASP A 1 86 ? -7.274 4.798 8.246 1.00 96.44 86 ASP A O 1
ATOM 662 N N . LEU A 1 87 ? -7.956 2.995 9.418 1.00 97.81 87 LEU A N 1
ATOM 663 C CA . LEU A 1 87 ? -8.076 2.053 8.296 1.00 97.81 87 LEU A CA 1
ATOM 664 C C . LEU A 1 87 ? -6.843 2.067 7.394 1.00 97.81 87 LEU A C 1
ATOM 666 O O . LEU A 1 87 ? -6.931 2.231 6.176 1.00 97.81 87 LEU A O 1
ATOM 670 N N . ARG A 1 88 ? -5.665 1.966 8.011 1.00 97.81 88 ARG A N 1
ATOM 671 C CA . ARG A 1 88 ? -4.393 2.278 7.355 1.00 97.81 88 ARG A CA 1
ATOM 672 C C . ARG A 1 88 ? -3.370 1.180 7.554 1.00 97.81 88 ARG A C 1
ATOM 674 O O . ARG A 1 88 ? -3.099 0.784 8.685 1.00 97.81 88 ARG A O 1
ATOM 681 N N . ILE A 1 89 ? -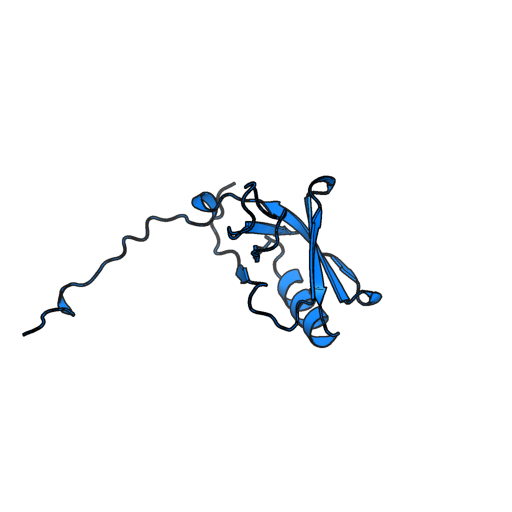2.752 0.739 6.465 1.00 97.81 89 ILE A N 1
ATOM 682 C CA . ILE A 1 89 ? -1.616 -0.183 6.483 1.00 97.81 89 ILE A CA 1
ATOM 683 C C . ILE A 1 89 ? -0.362 0.596 6.111 1.00 97.81 89 ILE A C 1
ATOM 685 O O . ILE A 1 89 ? -0.320 1.249 5.072 1.00 97.81 89 ILE A O 1
ATOM 689 N N . VAL A 1 90 ? 0.669 0.505 6.945 1.00 96.94 90 VAL A N 1
ATOM 690 C CA . VAL A 1 90 ? 1.988 1.089 6.692 1.00 96.94 90 VAL A CA 1
ATOM 691 C C . VAL A 1 90 ? 2.993 -0.036 6.522 1.00 96.94 90 VAL A C 1
ATOM 693 O O . VAL A 1 90 ? 3.085 -0.907 7.379 1.00 96.94 90 VAL A O 1
ATOM 696 N N . GLY A 1 91 ? 3.754 -0.021 5.433 1.00 95.56 91 GLY A N 1
ATOM 697 C CA . GLY A 1 91 ? 4.820 -0.982 5.171 1.00 95.56 91 GLY A CA 1
ATOM 698 C C . GLY A 1 91 ? 6.157 -0.299 4.928 1.00 95.56 91 GLY A C 1
ATOM 699 O O . GLY A 1 91 ? 6.216 0.804 4.382 1.00 95.56 91 GLY A O 1
ATOM 700 N N . GLN A 1 92 ? 7.242 -0.974 5.304 1.00 94.94 92 GLN A N 1
ATOM 701 C CA . GLN A 1 92 ? 8.581 -0.595 4.875 1.00 94.94 92 GLN A CA 1
ATOM 702 C C . GLN A 1 92 ? 8.715 -0.891 3.383 1.00 94.94 92 GLN A C 1
ATOM 704 O O . GLN A 1 92 ? 8.538 -2.030 2.949 1.00 94.94 92 GLN A O 1
ATOM 709 N N . ALA A 1 93 ? 9.039 0.135 2.613 1.00 92.62 93 ALA A N 1
ATOM 710 C CA . ALA A 1 93 ? 9.111 0.097 1.171 1.00 92.62 93 ALA A CA 1
ATOM 711 C C . ALA A 1 93 ? 10.556 0.206 0.703 1.00 92.62 93 ALA A C 1
ATOM 713 O O . ALA A 1 93 ? 11.323 1.060 1.145 1.00 92.62 93 ALA A O 1
ATOM 714 N N . LYS A 1 94 ? 10.916 -0.653 -0.242 1.00 90.44 94 LYS A N 1
ATOM 715 C CA . LYS A 1 94 ? 12.116 -0.493 -1.049 1.00 90.44 94 LYS A CA 1
ATOM 716 C C . LYS A 1 94 ? 11.691 -0.314 -2.496 1.00 90.44 94 LYS A C 1
ATOM 718 O O . LYS A 1 94 ? 11.258 -1.281 -3.126 1.00 90.44 94 LYS A O 1
ATOM 723 N N . THR A 1 95 ? 11.839 0.899 -3.015 1.00 87.19 95 THR A N 1
ATOM 724 C CA . THR A 1 95 ? 11.592 1.168 -4.430 1.00 87.19 95 THR A CA 1
ATOM 725 C C . THR A 1 95 ? 12.596 0.397 -5.273 1.00 87.19 95 THR A C 1
ATOM 727 O O . THR A 1 95 ? 13.800 0.407 -4.996 1.00 87.19 95 THR A O 1
ATOM 730 N N . ILE A 1 96 ? 12.102 -0.295 -6.290 1.00 82.69 96 ILE A N 1
ATOM 731 C CA . ILE A 1 96 ? 12.918 -1.096 -7.196 1.00 82.69 96 ILE A CA 1
ATOM 732 C C . ILE A 1 96 ? 12.700 -0.623 -8.634 1.00 82.69 96 ILE A C 1
ATOM 734 O O . ILE A 1 96 ? 11.560 -0.380 -9.028 1.00 82.69 96 ILE A O 1
ATOM 738 N N . PRO A 1 97 ? 13.766 -0.471 -9.437 1.00 74.75 97 PRO A N 1
ATOM 739 C CA . PRO A 1 97 ? 13.605 -0.160 -10.849 1.00 74.75 97 PRO A CA 1
ATOM 740 C C . PRO A 1 97 ? 12.833 -1.267 -11.575 1.00 74.75 97 PRO A C 1
ATOM 742 O O . PRO A 1 97 ? 13.009 -2.448 -11.274 1.00 74.75 97 PRO A O 1
ATOM 745 N N . ILE A 1 98 ? 12.038 -0.903 -12.583 1.00 69.31 98 ILE A N 1
ATOM 746 C CA . ILE A 1 98 ? 11.232 -1.856 -13.365 1.00 69.31 98 ILE A CA 1
ATOM 747 C C . ILE A 1 98 ? 12.073 -2.976 -14.006 1.00 69.31 98 ILE A C 1
ATOM 749 O O . ILE A 1 98 ? 11.673 -4.133 -14.029 1.00 69.31 98 ILE A O 1
ATOM 753 N N . HIS A 1 99 ? 13.298 -2.685 -14.450 1.00 65.94 99 HIS A N 1
ATOM 754 C CA . HIS A 1 99 ? 14.183 -3.706 -15.021 1.00 65.94 99 HIS A CA 1
ATOM 755 C C . HIS A 1 99 ? 14.623 -4.765 -13.996 1.00 65.94 99 HIS A C 1
ATOM 757 O O . HIS A 1 99 ? 15.036 -5.852 -14.382 1.00 65.94 99 HIS A O 1
ATOM 763 N N . HIS A 1 100 ? 14.507 -4.475 -12.696 1.00 59.94 100 HIS A N 1
ATOM 764 C CA . HIS A 1 100 ? 14.736 -5.439 -11.621 1.00 59.94 100 HIS A CA 1
ATOM 765 C C . HIS A 1 100 ? 13.466 -6.191 -11.196 1.00 59.94 100 HIS A C 1
ATOM 767 O O . HIS A 1 100 ? 13.583 -7.191 -10.486 1.00 59.94 100 HIS A O 1
ATOM 773 N N . THR A 1 101 ? 12.270 -5.743 -11.599 1.00 56.56 101 THR A N 1
ATOM 774 C CA . THR A 1 101 ? 11.017 -6.491 -11.383 1.00 56.56 101 THR A CA 1
ATOM 775 C C . THR A 1 101 ? 10.759 -7.517 -12.481 1.00 56.56 101 THR A C 1
ATOM 777 O O . THR A 1 101 ? 10.089 -8.518 -12.237 1.00 56.56 101 THR A O 1
ATOM 780 N N . ILE A 1 102 ? 11.330 -7.305 -13.668 1.00 58.19 102 ILE A N 1
ATOM 781 C CA . ILE A 1 102 ? 11.186 -8.167 -14.842 1.00 58.19 102 ILE A CA 1
ATOM 782 C C . ILE A 1 102 ? 12.460 -9.009 -15.016 1.00 58.19 102 ILE A C 1
ATOM 784 O O . ILE A 1 102 ? 13.357 -8.564 -15.714 1.00 58.19 102 ILE A O 1
ATOM 788 N N . HIS A 1 103 ? 12.582 -10.216 -14.442 1.00 48.56 103 HIS A N 1
ATOM 789 C CA . HIS A 1 103 ? 13.686 -11.141 -14.792 1.00 48.56 103 HIS A CA 1
ATOM 790 C C . HIS A 1 103 ? 13.242 -12.614 -14.925 1.00 48.56 103 HIS A C 1
ATOM 792 O O . HIS A 1 103 ? 13.261 -13.385 -13.969 1.00 48.56 103 HIS A O 1
ATOM 798 N N . ARG A 1 104 ? 12.900 -13.021 -16.149 1.00 44.19 104 ARG A N 1
ATOM 799 C CA . ARG A 1 104 ? 13.765 -13.745 -17.106 1.00 44.19 104 ARG A CA 1
ATOM 800 C C . ARG A 1 104 ? 13.332 -13.276 -18.494 1.00 44.19 104 ARG A C 1
ATOM 802 O O . ARG A 1 104 ? 12.159 -12.947 -18.656 1.00 44.19 104 ARG A O 1
ATOM 809 N N . ASP A 1 105 ? 14.239 -13.279 -19.466 1.00 48.94 105 ASP A N 1
ATOM 810 C CA . ASP A 1 105 ? 13.882 -13.305 -20.885 1.00 48.94 105 ASP A CA 1
ATOM 811 C C . ASP A 1 105 ? 12.984 -14.524 -21.116 1.00 48.94 105 ASP A C 1
ATOM 813 O O . ASP A 1 105 ? 13.443 -15.634 -21.387 1.00 48.94 105 ASP A O 1
ATOM 817 N N . GLN A 1 106 ? 11.685 -14.365 -20.895 1.00 45.97 106 GLN A N 1
ATOM 818 C CA . GLN A 1 106 ? 10.722 -15.340 -21.339 1.00 45.97 106 GLN A CA 1
ATOM 819 C C . GLN A 1 106 ? 10.535 -15.010 -22.809 1.00 45.97 106 GLN A C 1
ATOM 821 O O . GLN A 1 106 ? 9.779 -14.110 -23.162 1.00 45.97 106 GLN A O 1
ATOM 826 N N . GLU A 1 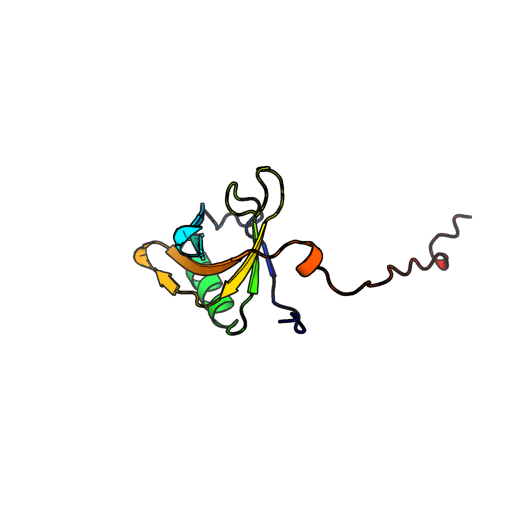107 ? 11.334 -15.670 -23.647 1.00 50.62 107 GLU A N 1
ATOM 827 C CA . GLU A 1 107 ? 11.183 -15.626 -25.094 1.00 50.62 107 GLU A CA 1
ATOM 828 C C . GLU A 1 107 ? 9.693 -15.823 -25.407 1.00 50.62 107 GLU A C 1
ATOM 830 O O . GLU A 1 107 ? 9.127 -16.891 -25.148 1.00 50.62 107 GLU A O 1
ATOM 835 N N . ILE A 1 108 ? 9.029 -14.767 -25.887 1.00 55.19 108 ILE A N 1
ATOM 836 C CA . ILE A 1 108 ? 7.642 -14.859 -26.332 1.00 55.19 108 ILE A CA 1
ATOM 837 C C . ILE A 1 108 ? 7.680 -15.696 -27.605 1.00 55.19 108 ILE A C 1
ATOM 839 O O . ILE A 1 108 ? 7.933 -15.194 -28.699 1.00 55.19 108 ILE A O 1
ATOM 843 N N . ARG A 1 109 ? 7.464 -17.003 -27.462 1.00 58.28 109 ARG A N 1
ATOM 844 C CA . ARG A 1 109 ? 7.339 -17.903 -28.603 1.00 58.28 109 ARG A CA 1
ATOM 845 C C . ARG A 1 109 ? 5.980 -17.686 -29.241 1.00 58.28 109 ARG A C 1
ATOM 847 O O . ARG A 1 109 ? 4.972 -18.237 -28.806 1.00 58.28 109 ARG A O 1
ATOM 854 N N . VAL A 1 110 ? 5.961 -16.872 -30.289 1.00 58.94 110 VAL A N 1
ATOM 855 C CA . VAL A 1 110 ? 4.822 -16.800 -31.199 1.00 58.94 110 VAL A CA 1
ATOM 856 C C . VAL A 1 110 ? 4.850 -18.062 -32.058 1.00 58.94 110 VAL A C 1
ATOM 858 O O . VAL A 1 110 ? 5.686 -18.206 -32.949 1.00 58.94 110 VAL A O 1
ATOM 861 N N . HIS A 1 111 ? 3.947 -19.005 -31.790 1.00 57.12 111 HIS A N 1
ATOM 862 C CA . HIS A 1 111 ? 3.705 -20.113 -32.708 1.00 57.12 111 HIS A CA 1
ATOM 863 C C . HIS A 1 111 ? 3.021 -19.559 -33.966 1.00 57.12 111 HIS A C 1
ATOM 865 O O . HIS A 1 111 ? 1.812 -19.360 -33.995 1.00 57.12 111 HIS A O 1
ATOM 871 N N . ALA A 1 112 ? 3.803 -19.303 -35.018 1.00 59.69 112 ALA A N 1
ATOM 872 C CA . ALA A 1 112 ? 3.301 -18.812 -36.306 1.00 59.69 112 ALA A CA 1
ATOM 873 C C . ALA A 1 112 ? 2.304 -19.774 -36.993 1.00 59.69 112 ALA A C 1
ATOM 875 O O . ALA A 1 112 ? 1.592 -19.367 -37.905 1.00 59.69 112 ALA A O 1
ATOM 876 N N . ALA A 1 113 ? 2.200 -21.028 -36.533 1.00 58.69 113 ALA A N 1
ATOM 877 C CA . ALA A 1 113 ? 1.262 -22.023 -37.059 1.00 58.69 113 ALA A CA 1
ATOM 878 C C . ALA A 1 113 ? -0.224 -21.650 -36.871 1.00 58.69 113 ALA A C 1
ATOM 880 O O . ALA A 1 113 ? -1.076 -22.230 -37.533 1.00 58.69 113 ALA A O 1
ATOM 881 N N . THR A 1 114 ? -0.544 -20.679 -36.010 1.00 53.47 114 THR A N 1
ATOM 882 C CA . THR A 1 114 ? -1.919 -20.194 -35.794 1.00 53.47 114 THR A CA 1
ATOM 883 C C . THR A 1 114 ? -2.292 -18.991 -36.670 1.00 53.47 114 THR A C 1
ATOM 885 O O . THR A 1 114 ? -3.432 -18.542 -36.616 1.00 53.47 114 THR A O 1
ATOM 888 N N . TYR A 1 115 ? -1.354 -18.463 -37.468 1.00 52.59 115 TYR A N 1
ATOM 889 C CA . TYR A 1 115 ? -1.550 -17.281 -38.324 1.00 52.59 115 TYR A CA 1
ATOM 890 C C . TYR A 1 115 ? -1.407 -17.592 -39.819 1.00 52.59 115 TYR A C 1
ATOM 892 O O . TYR A 1 115 ? -1.167 -16.682 -40.611 1.00 52.59 115 TYR A O 1
ATOM 900 N N . ALA A 1 116 ? -1.563 -18.857 -40.221 1.00 47.62 116 ALA A N 1
ATOM 901 C CA . ALA A 1 116 ? -1.864 -19.174 -41.612 1.00 47.62 116 ALA A CA 1
ATOM 902 C C . ALA A 1 116 ? -3.272 -18.636 -41.920 1.00 47.62 116 ALA A C 1
ATOM 904 O O . ALA A 1 116 ? -4.273 -19.329 -41.764 1.00 47.62 116 ALA A O 1
ATOM 905 N N . VAL A 1 117 ? -3.330 -17.347 -42.244 1.00 50.00 117 VAL A N 1
ATOM 906 C CA . VAL A 1 117 ? -4.445 -16.741 -42.961 1.00 50.00 117 VAL A CA 1
ATOM 907 C C . VAL A 1 117 ? -4.362 -17.313 -44.372 1.00 50.00 117 VAL A C 1
ATOM 909 O O . VAL A 1 117 ? -3.312 -17.194 -45.008 1.00 50.00 117 VAL A O 1
ATOM 912 N N . GLU A 1 118 ? -5.418 -18.016 -44.777 1.00 47.09 118 GLU A N 1
ATOM 913 C CA . GLU A 1 118 ? -5.626 -18.496 -46.150 1.00 47.09 118 GLU A CA 1
ATOM 914 C C . GLU A 1 118 ? -5.473 -17.376 -47.189 1.00 47.09 118 GLU A C 1
ATOM 916 O O . GLU A 1 118 ? -5.894 -16.228 -46.903 1.00 47.09 118 GLU A O 1
#

Organism: Mycena rosella (NCBI:txid1033263)

Foldseek 3Di:
DAPPDQAAEDEPVPDPQWDDWDADPVQQKIKTAGPDLVVLVVCCVVQVVPQVFHKYWDLCQPQAPDNDSGDIWIWGWHDWDADSVRSMIMTRTDTDDPVSVDDDPPPPDDPCVVVPDD

pLDDT: mean 79.87, std 17.44, range [39.69, 97.81]

Sequence (118 aa):
MQLTHLCPAVVLERSHFVTAVTCNAASNSISVTFSDDLAFRTAFDDWSKHRAGFLLISYVPGCGLGTDSLERSFHLISRIVGSEKDLRIVGQAKTIPIHHTIHRDQEIRVHAATYAVE

Radius of gyration: 17.26 Å; chains: 1; bounding box: 34×35×60 Å